Protein AF-A0A0F7JLW7-F1 (afdb_monomer)

pLDDT: mean 75.43, std 18.1, range [36.94, 95.19]

Foldseek 3Di:
DDDPDDDPDPPPPPPPPPPDPDCPPQWDKDFAPRLVPFAEDEPVPQDPPDDQRHWYDDPLLVGMTTGSVVCVVQPVVRRSVSSNVVSVVVVVVCVVVVVVVVVVVVVVVVVVCVVVVVD

Organism: NCBI:txid1309411

Secondary structure (DSSP, 8-state):
--------------------SS--PPP-EEEGGGGGGS-EEEGGG--TTS-TTSEEEPTTSTTEEEEHHHHHHH-HHHHHHHHHHHHHHHHHHHHHHHHHHHHHHHHHHHHHHHHTT--

Structure (mmCIF, N/CA/C/O backbone):
data_AF-A0A0F7JLW7-F1
#
_entry.id   AF-A0A0F7JLW7-F1
#
loop_
_atom_site.group_PDB
_atom_site.id
_atom_site.type_symbol
_atom_site.label_atom_id
_atom_site.label_alt_id
_atom_site.label_comp_id
_atom_site.label_asym_id
_atom_site.label_entity_id
_atom_site.label_seq_id
_atom_site.pdbx_PDB_ins_code
_atom_site.Cartn_x
_atom_site.Cartn_y
_atom_site.Cartn_z
_atom_site.occupancy
_atom_site.B_iso_or_equiv
_atom_site.auth_seq_id
_atom_site.auth_comp_id
_atom_site.auth_asym_id
_atom_site.auth_atom_id
_atom_site.pdbx_PDB_model_num
ATOM 1 N N . MET A 1 1 ? 47.668 -8.557 -31.019 1.00 36.94 1 MET A N 1
ATOM 2 C CA . MET A 1 1 ? 47.160 -9.375 -29.896 1.00 36.94 1 MET A CA 1
ATOM 3 C C . MET A 1 1 ? 46.228 -8.487 -29.088 1.00 36.94 1 MET A C 1
ATOM 5 O O . MET A 1 1 ? 46.704 -7.672 -28.314 1.00 36.94 1 MET A O 1
ATOM 9 N N . ILE A 1 2 ? 44.928 -8.536 -29.387 1.00 42.84 2 ILE A N 1
ATOM 10 C CA . ILE A 1 2 ? 43.898 -7.706 -28.747 1.00 42.84 2 ILE A CA 1
ATOM 11 C C . ILE A 1 2 ? 43.207 -8.609 -27.732 1.00 42.84 2 ILE A C 1
ATOM 13 O O . ILE A 1 2 ? 42.376 -9.442 -28.083 1.00 42.84 2 ILE A O 1
ATOM 17 N N . THR A 1 3 ? 43.637 -8.517 -26.481 1.00 44.34 3 THR A N 1
ATOM 18 C CA . THR A 1 3 ? 43.023 -9.217 -25.359 1.00 44.34 3 THR A CA 1
ATOM 19 C C . THR A 1 3 ? 41.723 -8.507 -24.996 1.00 44.34 3 THR A C 1
ATOM 21 O O . THR A 1 3 ? 41.716 -7.509 -24.279 1.00 44.34 3 THR A O 1
ATOM 24 N N . LEU A 1 4 ? 40.611 -9.041 -25.510 1.00 48.50 4 LEU A N 1
ATOM 25 C CA . LEU A 1 4 ? 39.287 -8.871 -24.920 1.00 48.50 4 LEU A CA 1
ATOM 26 C C . LEU A 1 4 ? 39.337 -9.403 -23.479 1.00 48.50 4 LEU A C 1
ATOM 28 O O . LEU A 1 4 ? 39.284 -10.612 -23.260 1.00 48.50 4 LEU A O 1
ATOM 32 N N . ALA A 1 5 ? 39.441 -8.513 -22.495 1.00 49.47 5 ALA A N 1
ATOM 33 C CA . ALA A 1 5 ? 39.209 -8.853 -21.097 1.00 49.47 5 ALA A CA 1
ATOM 34 C C . ALA A 1 5 ? 37.786 -8.430 -20.730 1.00 49.47 5 ALA A C 1
ATOM 36 O O . ALA A 1 5 ? 37.484 -7.258 -20.523 1.00 49.47 5 ALA A O 1
ATOM 37 N N . LEU A 1 6 ? 36.936 -9.452 -20.765 1.00 45.47 6 LEU A N 1
ATOM 38 C CA . LEU A 1 6 ? 35.573 -9.580 -20.279 1.00 45.47 6 LEU A CA 1
ATOM 39 C C . LEU A 1 6 ? 35.035 -8.403 -19.456 1.00 45.47 6 LEU A C 1
ATOM 41 O O . LEU A 1 6 ? 35.450 -8.135 -18.330 1.00 45.47 6 LEU A O 1
ATOM 45 N N . THR A 1 7 ? 33.998 -7.809 -20.036 1.00 53.88 7 THR A N 1
ATOM 46 C CA . THR A 1 7 ? 32.847 -7.175 -19.397 1.00 53.88 7 THR A CA 1
ATOM 47 C C . THR A 1 7 ? 32.625 -7.624 -17.952 1.00 53.88 7 THR A C 1
ATOM 49 O O . THR A 1 7 ? 31.974 -8.628 -17.660 1.00 53.88 7 THR A O 1
ATOM 52 N N . VAL A 1 8 ? 33.135 -6.792 -17.050 1.00 52.09 8 VAL A N 1
ATOM 53 C CA . VAL A 1 8 ? 32.524 -6.462 -15.766 1.00 52.09 8 VAL A CA 1
ATOM 54 C C . VAL A 1 8 ? 31.021 -6.333 -15.980 1.00 52.09 8 VAL A C 1
ATOM 56 O O . VAL A 1 8 ? 30.601 -5.425 -16.690 1.00 52.09 8 VAL A O 1
ATOM 59 N N . SER A 1 9 ? 30.237 -7.260 -15.428 1.00 47.38 9 SER A N 1
ATOM 60 C CA . SER A 1 9 ? 28.866 -7.073 -14.916 1.00 47.38 9 SER A CA 1
ATOM 61 C C . SER A 1 9 ? 28.188 -8.435 -14.766 1.00 47.38 9 SER A C 1
ATOM 63 O O . SER A 1 9 ? 27.218 -8.745 -15.454 1.00 47.38 9 SER A O 1
ATOM 65 N N . LEU A 1 10 ? 28.641 -9.244 -13.801 1.00 50.31 10 LEU A N 1
ATOM 66 C CA . LEU A 1 10 ? 27.681 -10.096 -13.100 1.00 50.31 10 LEU A CA 1
ATOM 67 C C . LEU A 1 10 ? 26.798 -9.153 -12.278 1.00 50.31 10 LEU A C 1
ATOM 69 O O . LEU A 1 10 ? 27.036 -8.916 -11.095 1.00 50.31 10 LEU A O 1
ATOM 73 N N . ALA A 1 11 ? 25.816 -8.552 -12.951 1.00 50.66 11 ALA A N 1
ATOM 74 C CA . ALA A 1 11 ? 24.671 -7.937 -12.316 1.00 50.66 11 ALA A CA 1
ATOM 75 C C . ALA A 1 11 ? 23.969 -9.055 -11.541 1.00 50.66 11 ALA A C 1
ATOM 77 O O . ALA A 1 11 ? 23.179 -9.826 -12.081 1.00 50.66 11 ALA A O 1
ATOM 78 N N . SER A 1 12 ? 24.359 -9.198 -10.278 1.00 41.56 12 SER A N 1
ATOM 79 C CA . SER A 1 12 ? 23.719 -10.070 -9.310 1.00 41.56 12 SER A CA 1
ATOM 80 C C . SER A 1 12 ? 22.325 -9.510 -9.048 1.00 41.56 12 SER A C 1
ATOM 82 O O . SER A 1 12 ? 22.091 -8.763 -8.102 1.00 41.56 12 SER A O 1
ATOM 84 N N . CYS A 1 13 ? 21.383 -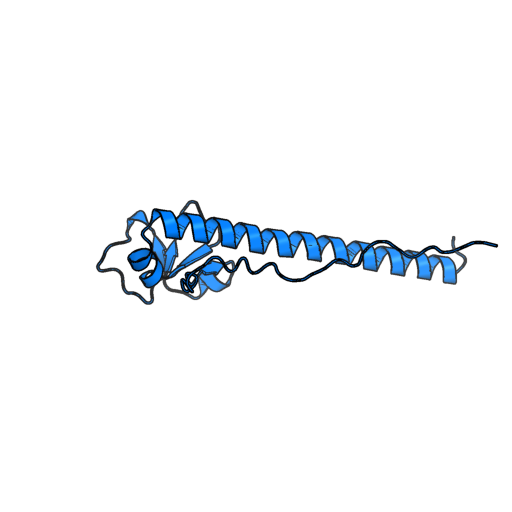9.840 -9.930 1.00 53.47 13 CYS A N 1
ATOM 85 C CA . CYS A 1 13 ? 19.955 -9.716 -9.683 1.00 53.47 13 CYS A CA 1
ATOM 86 C C . CYS A 1 13 ? 19.520 -10.829 -8.720 1.00 53.47 13 CYS A C 1
ATOM 88 O O . CYS A 1 13 ? 18.636 -11.621 -9.030 1.00 53.47 13 CYS A O 1
ATOM 90 N N . ALA A 1 14 ? 20.151 -10.912 -7.550 1.00 50.19 14 ALA A N 1
ATOM 91 C CA . ALA A 1 14 ? 19.533 -11.572 -6.418 1.00 50.19 14 ALA A CA 1
ATOM 92 C C . ALA A 1 14 ? 18.614 -10.520 -5.781 1.00 50.19 14 ALA A C 1
ATOM 94 O O . ALA A 1 14 ? 19.124 -9.506 -5.296 1.00 50.19 14 ALA A O 1
ATOM 95 N N . PRO A 1 15 ? 17.277 -10.679 -5.809 1.00 47.78 15 PRO A N 1
ATOM 96 C CA . PRO A 1 15 ? 16.415 -9.801 -5.038 1.00 47.78 15 PRO A CA 1
ATOM 97 C C . PRO A 1 15 ? 16.857 -9.930 -3.581 1.00 47.78 15 PRO A C 1
ATOM 99 O O . PRO A 1 15 ? 16.745 -11.000 -2.985 1.00 47.78 15 PRO A O 1
ATOM 102 N N . SER A 1 16 ? 17.420 -8.859 -3.022 1.00 49.81 16 SER A N 1
ATOM 103 C CA . SER A 1 16 ? 17.771 -8.790 -1.611 1.00 49.81 16 SER A CA 1
ATOM 104 C C . SER A 1 16 ? 16.473 -8.754 -0.809 1.00 49.81 16 SER A C 1
ATOM 106 O O . SER A 1 16 ? 15.943 -7.709 -0.430 1.00 49.81 16 SER A O 1
ATOM 108 N N . VAL A 1 17 ? 15.917 -9.938 -0.574 1.00 51.66 17 VAL A N 1
ATOM 109 C CA . VAL A 1 17 ? 14.944 -10.146 0.485 1.00 51.66 17 VAL A CA 1
ATOM 110 C C . VAL A 1 17 ? 15.735 -9.945 1.773 1.00 51.66 17 VAL A C 1
ATOM 112 O O . VAL A 1 17 ? 16.455 -10.831 2.219 1.00 51.66 17 VAL A O 1
ATOM 115 N N . GLN A 1 18 ? 15.691 -8.729 2.321 1.00 44.50 18 GLN A N 1
ATOM 116 C CA . GLN A 1 18 ? 16.161 -8.451 3.674 1.00 44.50 18 GLN A CA 1
ATOM 117 C C . GLN A 1 18 ? 15.282 -9.247 4.644 1.00 44.50 18 GLN A C 1
ATOM 119 O O . GLN A 1 18 ? 14.269 -8.764 5.141 1.00 44.50 18 GLN A O 1
ATOM 124 N N . THR A 1 19 ? 15.651 -10.501 4.880 1.00 46.94 19 THR A N 1
ATOM 125 C CA . THR A 1 19 ? 15.168 -11.311 5.997 1.00 46.94 19 THR A CA 1
ATOM 126 C C . THR A 1 19 ? 15.865 -10.832 7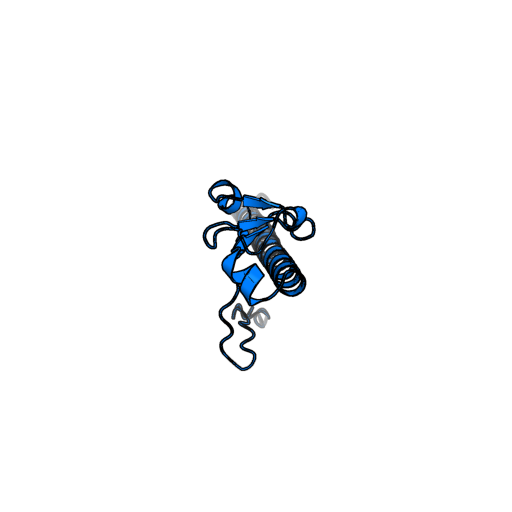.266 1.00 46.94 19 THR A C 1
ATOM 128 O O . THR A 1 19 ? 16.929 -11.325 7.634 1.00 46.94 19 THR A O 1
ATOM 131 N N . GLY A 1 20 ? 15.275 -9.820 7.907 1.00 43.66 20 GLY A N 1
ATOM 132 C CA . GLY A 1 20 ? 15.490 -9.531 9.325 1.00 43.66 20 GLY A CA 1
ATOM 133 C C . GLY A 1 20 ? 14.816 -10.591 10.214 1.00 43.66 20 GLY A C 1
ATOM 134 O O . GLY A 1 20 ? 13.966 -11.344 9.731 1.00 43.66 20 GLY A O 1
ATOM 135 N N . PRO A 1 21 ? 15.209 -10.701 11.495 1.00 51.78 21 PRO A N 1
ATOM 136 C CA . PRO A 1 21 ? 14.840 -11.825 12.345 1.00 51.78 21 PRO A CA 1
ATOM 137 C C . PRO A 1 21 ? 13.373 -11.735 12.794 1.00 51.78 21 PRO A C 1
ATOM 139 O O . PRO A 1 21 ? 12.888 -10.664 13.148 1.00 51.78 21 PRO A O 1
ATOM 142 N N . ALA A 1 22 ? 12.719 -12.901 12.820 1.00 46.00 22 ALA A N 1
ATOM 143 C CA . ALA A 1 22 ? 11.287 -13.165 12.992 1.00 46.00 22 ALA A CA 1
ATOM 144 C C . ALA A 1 22 ? 10.448 -12.888 11.733 1.00 46.00 22 ALA A C 1
ATOM 146 O O . ALA A 1 22 ? 10.361 -11.768 11.245 1.00 46.00 22 ALA A O 1
ATOM 147 N N . ALA A 1 23 ? 9.812 -13.942 11.214 1.00 52.94 23 ALA A N 1
ATOM 148 C CA . ALA A 1 23 ? 8.925 -13.927 10.056 1.00 52.94 23 ALA A CA 1
ATOM 149 C C . ALA A 1 23 ? 7.670 -13.071 10.314 1.00 52.94 23 ALA A C 1
ATOM 151 O O . ALA A 1 23 ? 6.567 -13.573 10.528 1.00 52.94 23 ALA A O 1
ATOM 152 N N . VAL A 1 24 ? 7.830 -11.751 10.315 1.00 67.88 24 VAL A N 1
ATOM 153 C CA . VAL A 1 24 ? 6.725 -10.802 10.288 1.00 67.88 24 VAL A CA 1
ATOM 154 C C . VAL A 1 24 ? 6.141 -10.876 8.884 1.00 67.88 24 VAL A C 1
ATOM 156 O O . VAL A 1 24 ? 6.769 -10.434 7.923 1.00 67.88 24 VAL A O 1
ATOM 159 N N . ARG A 1 25 ? 4.950 -11.480 8.750 1.00 81.50 25 ARG A N 1
ATOM 160 C CA . ARG A 1 25 ? 4.218 -11.516 7.473 1.00 81.50 25 ARG A CA 1
ATOM 161 C C . ARG A 1 25 ? 4.150 -10.087 6.916 1.00 81.50 25 ARG A C 1
ATOM 163 O O . ARG A 1 25 ? 3.586 -9.238 7.623 1.00 81.50 25 ARG A O 1
ATOM 170 N N . PRO A 1 26 ? 4.679 -9.822 5.707 1.00 81.44 26 PRO A N 1
ATOM 171 C CA . PRO A 1 26 ? 4.610 -8.496 5.116 1.00 81.44 26 PRO A CA 1
ATOM 172 C C . PRO A 1 26 ? 3.141 -8.078 4.959 1.00 81.44 26 PRO A C 1
ATOM 174 O O . PRO A 1 26 ? 2.284 -8.944 4.749 1.00 81.44 26 PRO A O 1
ATOM 177 N N . PRO A 1 27 ? 2.827 -6.785 5.118 1.00 87.62 27 PRO A N 1
ATOM 178 C CA . PRO A 1 27 ? 1.476 -6.293 4.881 1.00 87.62 27 PRO A CA 1
ATOM 179 C C . PRO A 1 27 ? 1.062 -6.519 3.421 1.00 87.62 27 PRO A C 1
ATOM 181 O O . PRO A 1 27 ? 1.895 -6.424 2.516 1.00 87.62 27 PRO A O 1
ATOM 184 N N . ASP A 1 28 ? -0.219 -6.806 3.190 1.00 91.19 28 ASP A N 1
ATOM 185 C CA . ASP A 1 28 ? -0.792 -6.869 1.845 1.00 91.19 28 ASP A CA 1
ATOM 186 C C . ASP A 1 28 ? -0.994 -5.441 1.324 1.00 91.19 28 ASP A C 1
ATOM 188 O O . ASP A 1 28 ? -1.795 -4.664 1.854 1.00 91.19 28 ASP A O 1
ATOM 192 N N . ILE A 1 29 ? -0.210 -5.092 0.304 1.00 91.62 29 ILE A N 1
ATOM 193 C CA . ILE A 1 29 ? -0.199 -3.777 -0.327 1.00 91.62 29 ILE A CA 1
ATOM 194 C C . ILE A 1 29 ? -0.550 -3.960 -1.802 1.00 91.62 29 ILE A C 1
ATOM 196 O O . ILE A 1 29 ? 0.136 -4.667 -2.544 1.00 91.62 29 ILE A O 1
ATOM 200 N N . ARG A 1 30 ? -1.603 -3.275 -2.246 1.00 92.12 30 ARG A N 1
ATOM 201 C CA . ARG A 1 30 ? -2.044 -3.247 -3.646 1.00 92.12 30 ARG A CA 1
ATOM 202 C C . ARG A 1 30 ? -1.588 -1.941 -4.275 1.00 92.12 30 ARG A C 1
ATOM 204 O O . ARG A 1 30 ? -1.883 -0.869 -3.753 1.00 92.12 30 ARG A O 1
ATOM 211 N N . LEU A 1 31 ? -0.889 -2.034 -5.401 1.00 90.56 31 LEU A N 1
ATOM 212 C CA . LEU A 1 31 ? -0.304 -0.890 -6.101 1.00 90.56 31 LEU A CA 1
ATOM 213 C C . LEU A 1 31 ? -0.892 -0.747 -7.509 1.00 90.56 31 LEU A C 1
ATOM 215 O O . LEU A 1 31 ? -1.299 -1.733 -8.130 1.00 90.56 31 LEU A O 1
ATOM 219 N N . GLY A 1 32 ? -0.917 0.480 -8.030 1.00 87.50 32 GLY A N 1
ATOM 220 C CA . GLY A 1 32 ? -1.332 0.742 -9.410 1.00 87.50 32 GLY A CA 1
ATOM 221 C C . GLY A 1 32 ? -2.761 0.293 -9.704 1.00 87.50 32 GLY A C 1
ATOM 222 O O . GLY A 1 32 ? -3.648 0.430 -8.870 1.00 87.50 32 GLY A O 1
ATOM 223 N N . ALA A 1 33 ? -2.997 -0.274 -10.889 1.00 86.38 33 ALA A N 1
ATOM 224 C CA . ALA A 1 33 ? -4.336 -0.676 -11.330 1.00 86.38 33 ALA A CA 1
ATOM 225 C C . ALA A 1 33 ? -5.029 -1.669 -10.379 1.00 86.38 33 ALA A C 1
ATOM 227 O O . ALA A 1 33 ? -6.254 -1.655 -10.286 1.00 86.38 33 ALA A O 1
ATOM 228 N N . ALA A 1 34 ? -4.274 -2.474 -9.620 1.00 85.00 34 ALA A N 1
ATOM 229 C CA . ALA A 1 34 ? -4.839 -3.409 -8.646 1.00 85.00 34 ALA A CA 1
ATOM 230 C C . ALA A 1 34 ? -5.667 -2.704 -7.557 1.00 85.00 34 ALA A C 1
ATOM 232 O O . ALA A 1 34 ? -6.602 -3.298 -7.024 1.00 85.00 34 ALA A O 1
ATOM 233 N N . MET A 1 35 ? -5.377 -1.430 -7.263 1.00 86.69 35 MET A N 1
ATOM 234 C CA . MET A 1 35 ? -6.160 -0.644 -6.307 1.00 86.69 35 MET A CA 1
ATOM 235 C C . MET A 1 35 ? -7.584 -0.357 -6.805 1.00 86.69 35 MET A C 1
ATOM 237 O O . MET A 1 35 ? -8.465 -0.089 -5.998 1.00 86.69 35 MET A O 1
ATOM 241 N N . LEU A 1 36 ? -7.829 -0.383 -8.121 1.00 86.00 36 LEU A N 1
ATOM 242 C CA . LEU A 1 36 ? -9.139 -0.063 -8.700 1.00 86.00 36 LEU A CA 1
ATOM 243 C C . LEU A 1 36 ? -10.182 -1.155 -8.446 1.00 86.00 36 LEU A C 1
ATOM 245 O O . LEU A 1 36 ? -11.373 -0.863 -8.470 1.00 86.00 36 LEU A O 1
ATOM 249 N N . PHE A 1 37 ? -9.729 -2.377 -8.173 1.00 88.62 37 PHE A N 1
ATOM 250 C CA . PHE A 1 37 ? -10.570 -3.567 -8.048 1.00 88.62 37 PHE A CA 1
ATOM 251 C C . PHE A 1 37 ? -10.848 -3.974 -6.599 1.00 88.62 37 PHE A C 1
ATOM 253 O O . PHE A 1 37 ? -11.426 -5.030 -6.365 1.00 88.62 37 PHE A O 1
ATOM 260 N N . VAL A 1 38 ? -10.428 -3.162 -5.626 1.00 90.31 38 VAL A N 1
ATOM 261 C CA . VAL A 1 38 ? -10.638 -3.437 -4.202 1.00 90.31 38 VAL A CA 1
ATOM 262 C C . VAL A 1 38 ? -11.489 -2.344 -3.550 1.00 90.31 38 VAL A C 1
ATOM 264 O O . VAL A 1 38 ? -11.386 -1.174 -3.945 1.00 90.31 38 VAL A O 1
ATOM 267 N N . PRO A 1 39 ? -12.335 -2.692 -2.562 1.00 92.06 39 PRO A N 1
ATOM 268 C CA . PRO A 1 39 ? -13.035 -1.708 -1.749 1.00 92.06 39 PRO A CA 1
ATOM 269 C C . PRO A 1 39 ? -12.026 -0.923 -0.908 1.00 92.06 39 PRO A C 1
ATOM 271 O O . PRO A 1 39 ? -11.076 -1.485 -0.357 1.00 92.06 39 PRO A O 1
ATOM 274 N N . ARG A 1 40 ? -12.209 0.399 -0.849 1.00 91.56 40 ARG A N 1
ATOM 275 C CA . ARG A 1 40 ? -11.229 1.326 -0.284 1.00 91.56 40 ARG A CA 1
ATOM 276 C C . ARG A 1 40 ? -11.866 2.309 0.684 1.00 91.56 40 ARG A C 1
ATOM 278 O O . ARG A 1 40 ? -12.915 2.869 0.381 1.00 91.56 40 ARG A O 1
ATOM 285 N N . VAL A 1 41 ? -11.170 2.587 1.778 1.00 93.31 41 VAL A N 1
ATOM 286 C CA . VAL A 1 41 ? -11.519 3.625 2.752 1.00 93.31 41 VAL A CA 1
ATOM 287 C C . VAL A 1 41 ? -10.349 4.591 2.917 1.00 93.31 41 VAL A C 1
ATOM 289 O O . VAL A 1 41 ? -9.186 4.203 2.817 1.00 93.31 41 VAL A O 1
ATOM 292 N N . ASN A 1 42 ? -10.628 5.875 3.134 1.00 93.12 42 ASN A N 1
ATOM 293 C CA . ASN A 1 42 ? -9.576 6.837 3.456 1.00 93.12 42 ASN A CA 1
ATOM 294 C C . ASN A 1 42 ? -9.075 6.593 4.888 1.00 93.12 42 ASN A C 1
ATOM 296 O O . ASN A 1 42 ? -9.889 6.336 5.771 1.00 93.12 42 ASN A O 1
ATOM 300 N N . VAL A 1 43 ? -7.773 6.736 5.148 1.00 92.62 43 VAL A N 1
ATOM 301 C CA . VAL A 1 43 ? -7.218 6.632 6.509 1.00 92.62 43 VAL A CA 1
ATOM 302 C C . VAL A 1 43 ? -7.916 7.553 7.524 1.00 92.62 43 VAL A C 1
ATOM 304 O O . VAL A 1 43 ? -8.060 7.178 8.679 1.00 92.62 43 VAL A O 1
ATOM 307 N N . ALA A 1 44 ? -8.440 8.711 7.105 1.00 91.81 44 ALA A N 1
ATOM 308 C CA . ALA A 1 44 ? -9.211 9.609 7.973 1.00 9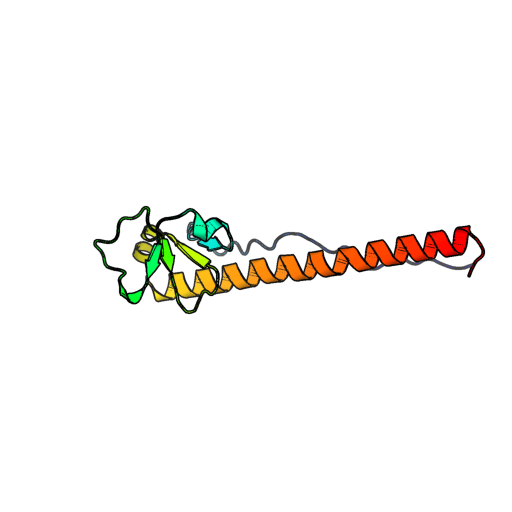1.81 44 ALA A CA 1
ATOM 309 C C . ALA A 1 44 ? -10.576 9.038 8.411 1.00 91.81 44 ALA A C 1
ATOM 311 O O . ALA A 1 44 ? -11.150 9.492 9.395 1.00 91.81 44 ALA A O 1
ATOM 312 N N . GLN A 1 45 ? -11.107 8.063 7.670 1.00 92.06 45 GLN A N 1
ATOM 313 C CA . GLN A 1 45 ? -12.356 7.349 7.963 1.00 92.06 45 GLN A CA 1
ATOM 314 C C . GLN A 1 45 ? -12.096 5.940 8.515 1.00 92.06 45 GLN A C 1
ATOM 316 O O . GLN A 1 45 ? -13.037 5.202 8.803 1.00 92.06 45 GLN A O 1
ATOM 321 N N . PHE A 1 46 ? -10.826 5.551 8.644 1.00 92.62 46 PHE A N 1
ATOM 322 C CA . PHE A 1 46 ? -10.445 4.253 9.165 1.00 92.62 46 PHE A CA 1
ATOM 323 C C . PHE A 1 46 ? -10.722 4.192 10.668 1.00 92.62 46 PHE A C 1
ATOM 325 O O . PHE A 1 46 ? -10.248 5.014 11.450 1.00 92.62 46 PHE A O 1
ATOM 332 N N . THR A 1 47 ? -11.494 3.189 11.064 1.00 92.00 47 THR A N 1
ATOM 333 C CA . THR A 1 47 ? -11.850 2.905 12.459 1.00 92.00 47 THR A CA 1
ATOM 334 C C . THR A 1 47 ? -11.693 1.416 12.762 1.00 92.00 47 THR A C 1
ATOM 336 O O . THR A 1 47 ? -11.580 0.600 11.846 1.00 92.00 47 THR A O 1
ATOM 339 N N . GLU A 1 48 ? -11.762 1.030 14.037 1.00 89.56 48 GLU A N 1
ATOM 340 C CA . GLU A 1 48 ? -11.781 -0.387 14.445 1.00 89.56 48 GLU A CA 1
ATOM 341 C C . GLU A 1 48 ? -12.935 -1.182 13.809 1.00 89.56 48 GLU A C 1
ATOM 343 O O . GLU A 1 48 ? -12.795 -2.370 13.520 1.00 89.5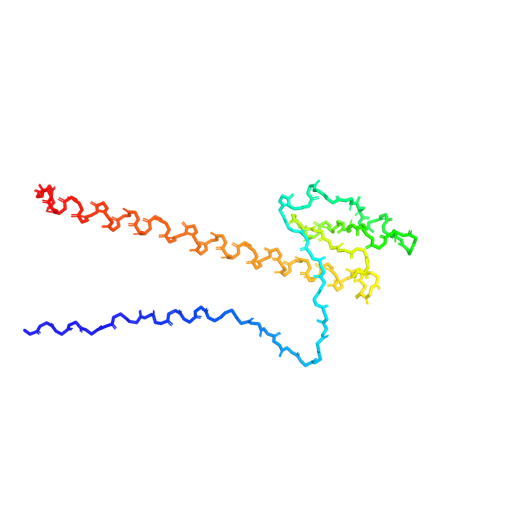6 48 GLU A O 1
ATOM 348 N N . ALA A 1 49 ? -14.053 -0.513 13.505 1.00 91.62 49 ALA A N 1
ATOM 349 C CA . ALA A 1 49 ? -15.210 -1.110 12.840 1.00 91.62 49 ALA A CA 1
ATOM 350 C C . ALA A 1 49 ? -15.009 -1.341 11.330 1.00 91.62 49 ALA A C 1
ATOM 352 O O . ALA A 1 49 ? -15.869 -1.941 10.686 1.00 91.62 49 ALA A O 1
ATOM 353 N N . THR A 1 50 ? -13.899 -0.870 10.751 1.00 92.81 50 THR A N 1
ATOM 354 C CA . THR A 1 50 ? -13.594 -1.095 9.331 1.00 92.81 50 THR A CA 1
ATOM 355 C C . THR A 1 50 ? -13.455 -2.596 9.075 1.00 92.81 50 THR A C 1
ATOM 357 O O . THR A 1 50 ? -12.674 -3.242 9.775 1.00 92.81 50 THR A O 1
ATOM 360 N N . PRO A 1 51 ? -14.156 -3.168 8.088 1.00 93.12 51 PRO A N 1
ATOM 361 C CA . PRO A 1 51 ? -14.009 -4.574 7.732 1.00 93.12 51 PRO A CA 1
ATOM 362 C C . PRO A 1 51 ? -12.580 -4.922 7.291 1.00 93.12 51 PRO A C 1
ATOM 364 O O . PRO A 1 51 ? -11.903 -4.124 6.642 1.00 93.12 51 PRO A O 1
ATOM 367 N N . ASP A 1 52 ? -12.120 -6.122 7.640 1.00 91.81 52 ASP A N 1
ATOM 368 C CA . ASP A 1 52 ? -10.742 -6.572 7.397 1.00 91.81 52 ASP A CA 1
ATOM 369 C C . ASP A 1 52 ? -10.430 -6.837 5.912 1.00 91.81 52 ASP A C 1
ATOM 371 O O . ASP A 1 52 ? -9.260 -6.846 5.523 1.00 91.81 52 ASP A O 1
ATOM 375 N N . ASP A 1 53 ? -11.462 -7.021 5.084 1.00 91.44 53 ASP A N 1
ATOM 376 C CA . ASP A 1 53 ? -11.394 -7.207 3.629 1.00 91.44 53 ASP A CA 1
ATOM 377 C C . ASP A 1 53 ? -11.261 -5.888 2.847 1.00 91.44 53 ASP A C 1
ATOM 379 O O . ASP A 1 53 ? -11.016 -5.898 1.637 1.00 91.44 53 ASP A O 1
ATOM 383 N N . GLN A 1 54 ? -11.399 -4.744 3.523 1.00 93.94 54 GLN A N 1
ATOM 384 C CA . GLN A 1 54 ? -11.184 -3.438 2.911 1.00 93.94 54 GLN A CA 1
ATOM 385 C C . GLN A 1 54 ? -9.709 -3.058 2.857 1.00 93.94 54 GLN A C 1
ATOM 387 O O . GLN A 1 54 ? -8.871 -3.557 3.605 1.00 93.94 54 GLN A O 1
ATOM 392 N N . PHE A 1 55 ? -9.397 -2.105 1.983 1.00 95.19 55 PHE A N 1
ATOM 393 C CA . PHE A 1 55 ? -8.074 -1.510 1.885 1.00 95.19 55 PHE A CA 1
ATOM 394 C C . PHE A 1 55 ? -8.105 -0.038 2.298 1.00 95.19 55 PHE A C 1
ATOM 396 O O . PHE A 1 55 ? -9.012 0.715 1.953 1.00 95.19 55 PHE A O 1
ATOM 403 N N . VAL A 1 56 ? -7.085 0.397 3.023 1.00 94.56 56 VAL A N 1
ATOM 404 C CA . VAL A 1 56 ? -6.928 1.763 3.509 1.00 94.56 56 VAL A CA 1
ATOM 405 C C . VAL A 1 56 ? -6.033 2.544 2.554 1.00 94.56 56 VAL A C 1
ATOM 407 O O . VAL A 1 56 ? -4.930 2.113 2.205 1.00 94.56 56 VAL A O 1
ATOM 410 N N . ILE A 1 57 ? -6.516 3.711 2.137 1.00 93.81 57 ILE A N 1
ATOM 411 C CA . ILE A 1 57 ? -5.774 4.682 1.337 1.00 93.81 57 ILE A CA 1
ATOM 412 C C . ILE A 1 57 ? -5.018 5.614 2.280 1.00 93.81 57 ILE A C 1
ATOM 414 O O . ILE A 1 57 ? -5.627 6.312 3.094 1.00 93.81 57 ILE A O 1
ATOM 418 N N . PHE A 1 58 ? -3.703 5.686 2.091 1.00 93.19 58 PHE A N 1
ATOM 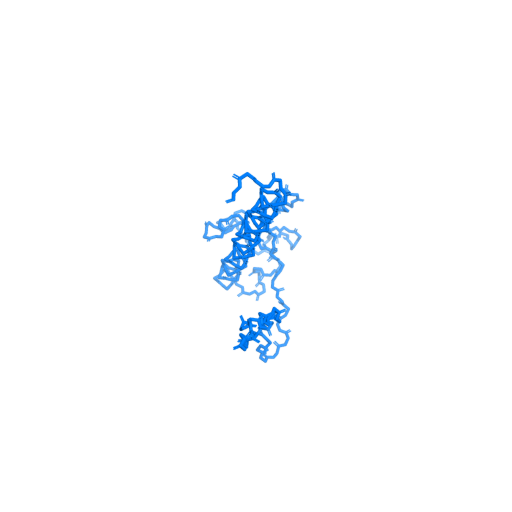419 C CA . PHE A 1 58 ? -2.839 6.648 2.765 1.00 93.19 58 PHE A CA 1
ATOM 420 C C . PHE A 1 58 ? -2.480 7.788 1.800 1.00 93.19 58 PHE A C 1
ATOM 422 O O . PHE A 1 58 ? -2.014 7.506 0.695 1.00 93.19 58 PHE A O 1
ATOM 429 N N . PRO A 1 59 ? -2.634 9.069 2.188 1.00 87.94 59 PRO A N 1
ATOM 430 C CA . PRO A 1 59 ? -2.308 10.209 1.319 1.00 87.94 59 PRO A CA 1
ATOM 431 C C . PRO A 1 59 ? -0.824 10.239 0.922 1.00 87.94 59 PRO A C 1
ATOM 433 O O . PRO A 1 59 ? -0.468 10.635 -0.189 1.00 87.94 59 PRO A O 1
ATOM 436 N N . ASP A 1 60 ? 0.026 9.740 1.815 1.00 86.50 60 ASP A N 1
ATOM 437 C CA . ASP A 1 60 ? 1.471 9.638 1.641 1.00 86.50 60 A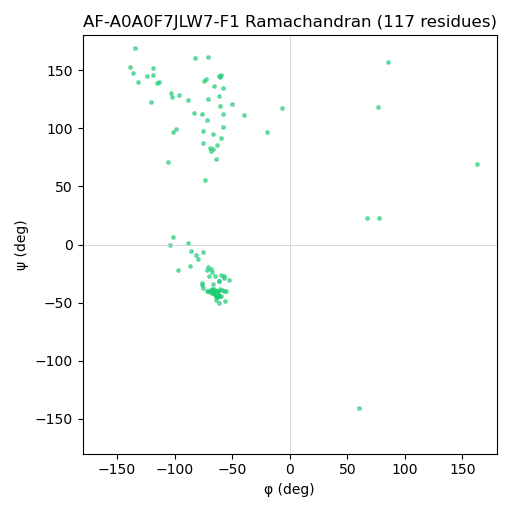SP A CA 1
ATOM 438 C C . ASP A 1 60 ? 1.913 8.447 0.783 1.00 86.50 60 ASP A C 1
ATOM 440 O O . ASP A 1 60 ? 3.071 8.376 0.367 1.00 86.50 60 ASP A O 1
ATOM 444 N N . CYS A 1 61 ? 1.005 7.510 0.505 1.00 89.06 61 CYS A N 1
ATOM 445 C CA . CYS A 1 61 ? 1.245 6.365 -0.361 1.00 89.06 61 CYS A CA 1
ATOM 446 C C . CYS A 1 61 ? 0.526 6.579 -1.693 1.00 89.06 61 CYS A C 1
ATOM 448 O O . CYS A 1 61 ? -0.495 5.960 -2.002 1.00 89.06 61 CYS A O 1
ATOM 450 N N . ARG A 1 62 ? 1.048 7.511 -2.498 1.00 80.19 62 ARG A N 1
ATOM 451 C CA . ARG A 1 62 ? 0.478 7.792 -3.819 1.00 80.19 62 ARG A CA 1
ATOM 452 C C . ARG A 1 62 ? 0.552 6.525 -4.669 1.00 80.19 62 ARG A C 1
ATOM 454 O O . ARG A 1 62 ? 1.644 6.043 -4.951 1.00 80.19 62 ARG A O 1
ATOM 461 N N . ASN A 1 63 ? -0.614 6.039 -5.100 1.00 86.38 63 ASN A N 1
ATOM 462 C CA . ASN A 1 63 ? -0.792 4.836 -5.922 1.00 86.38 63 ASN A CA 1
ATOM 463 C C . ASN A 1 63 ? -0.670 3.490 -5.180 1.00 86.38 63 ASN A C 1
ATOM 465 O O . ASN A 1 63 ? -0.396 2.468 -5.814 1.00 86.38 63 ASN A O 1
ATOM 469 N N . GLY A 1 64 ? -0.885 3.484 -3.862 1.00 90.75 64 GLY A N 1
ATOM 470 C CA . GLY A 1 64 ? -0.941 2.262 -3.069 1.00 90.75 64 GLY A CA 1
ATOM 471 C C . GLY A 1 64 ? -2.041 2.262 -2.017 1.00 90.75 64 GLY A C 1
ATOM 472 O O . GLY A 1 64 ? -2.457 3.313 -1.529 1.00 90.75 64 GLY A O 1
ATOM 473 N N . VAL A 1 65 ? -2.518 1.067 -1.678 1.00 93.19 65 VAL A N 1
ATOM 474 C CA . VAL A 1 65 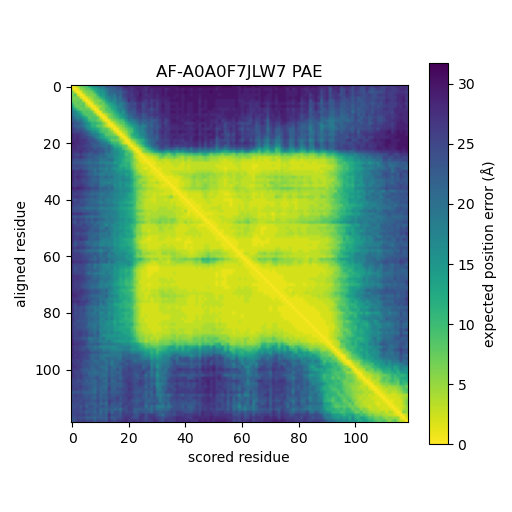? -3.471 0.834 -0.587 1.00 93.19 65 VAL A CA 1
ATOM 475 C C . VAL A 1 65 ? -3.043 -0.380 0.232 1.00 93.19 65 VAL A C 1
ATOM 477 O O . VAL A 1 65 ? -2.465 -1.319 -0.317 1.00 93.19 65 VAL A O 1
ATOM 480 N N . VAL A 1 66 ? -3.318 -0.367 1.535 1.00 93.81 66 VAL A N 1
ATOM 481 C CA . VAL A 1 66 ? -2.903 -1.424 2.479 1.00 93.81 66 VAL A CA 1
ATOM 482 C C . VAL A 1 66 ? -4.132 -2.121 3.040 1.00 93.81 66 VAL A C 1
ATOM 484 O O . VAL A 1 66 ? -5.101 -1.442 3.362 1.00 93.81 66 VAL A O 1
ATOM 487 N N . ALA A 1 67 ? -4.120 -3.444 3.186 1.00 94.62 67 ALA A N 1
ATOM 488 C CA . ALA A 1 67 ? -5.249 -4.161 3.780 1.00 94.62 67 ALA A CA 1
ATOM 489 C C . ALA A 1 67 ? -5.563 -3.655 5.201 1.00 94.62 67 ALA A C 1
ATOM 491 O O . ALA A 1 67 ? -4.662 -3.493 6.028 1.00 94.62 67 ALA A O 1
ATOM 492 N N . ALA A 1 68 ? -6.843 -3.440 5.504 1.00 93.81 68 ALA A N 1
ATOM 493 C CA . ALA A 1 68 ? -7.315 -2.930 6.790 1.00 93.81 68 ALA A CA 1
ATOM 494 C C . ALA A 1 68 ? -6.864 -3.820 7.956 1.00 93.81 68 ALA A C 1
ATOM 496 O O . ALA A 1 68 ? -6.391 -3.300 8.966 1.00 93.81 68 ALA A O 1
ATOM 497 N N . ALA A 1 69 ? -6.897 -5.145 7.780 1.00 92.88 69 ALA A N 1
ATOM 498 C CA . ALA A 1 69 ? -6.374 -6.104 8.756 1.00 92.88 69 ALA A CA 1
ATOM 499 C C . ALA A 1 69 ? -4.900 -5.841 9.121 1.00 92.88 69 ALA A C 1
ATOM 501 O O . ALA A 1 69 ? -4.501 -5.934 10.284 1.00 92.88 69 ALA A O 1
ATOM 502 N N . ASP A 1 70 ? -4.076 -5.478 8.135 1.00 92.38 70 ASP A N 1
ATOM 503 C CA . ASP A 1 70 ? -2.664 -5.174 8.357 1.00 92.38 70 ASP A CA 1
ATOM 504 C C . ASP A 1 70 ? -2.462 -3.799 8.995 1.00 92.38 70 ASP A C 1
ATOM 506 O O . ASP A 1 70 ? -1.559 -3.648 9.817 1.00 92.38 70 ASP A O 1
ATOM 510 N N . VAL A 1 71 ? -3.322 -2.824 8.687 1.00 92.75 71 VAL A N 1
ATOM 511 C CA . VAL A 1 71 ? -3.315 -1.515 9.358 1.00 92.75 71 VAL A CA 1
ATOM 512 C C . VAL A 1 71 ? -3.672 -1.658 10.837 1.00 92.75 71 VAL A C 1
ATOM 514 O O . VAL A 1 71 ? -2.983 -1.074 11.671 1.00 92.75 71 VAL A O 1
ATOM 517 N N . LYS A 1 72 ? -4.670 -2.481 11.188 1.00 92.81 72 LYS A N 1
ATOM 518 C CA . LYS A 1 72 ? -5.001 -2.784 12.595 1.00 92.81 72 LYS A CA 1
ATOM 519 C C . LYS A 1 72 ? -3.846 -3.487 13.309 1.00 92.81 72 LYS A C 1
ATOM 521 O O . LYS A 1 72 ? -3.482 -3.124 14.422 1.00 92.81 72 LYS A O 1
ATOM 526 N N . ARG A 1 73 ? -3.224 -4.469 12.647 1.00 91.75 73 ARG A N 1
ATOM 527 C CA . ARG A 1 73 ? -2.121 -5.265 13.209 1.00 91.75 73 ARG A CA 1
ATOM 528 C C . ARG A 1 73 ? -0.840 -4.457 13.434 1.00 91.75 73 ARG A C 1
ATOM 530 O O . ARG A 1 73 ? -0.142 -4.679 14.420 1.00 91.75 73 ARG A O 1
ATOM 537 N N . LEU A 1 74 ? -0.481 -3.589 12.491 1.00 90.50 74 LEU A N 1
ATOM 538 C CA . LEU A 1 74 ? 0.797 -2.865 12.494 1.00 90.50 74 LEU A CA 1
ATOM 539 C C . LEU A 1 74 ? 0.680 -1.450 13.072 1.00 90.50 74 LEU A C 1
ATOM 541 O O . LEU A 1 74 ? 1.690 -0.888 13.502 1.00 90.50 74 LEU A O 1
ATOM 545 N N . GLY A 1 75 ? -0.525 -0.886 13.075 1.00 91.38 75 GLY A N 1
ATOM 546 C CA . GLY A 1 75 ? -0.777 0.526 13.316 1.00 91.38 75 GLY A CA 1
ATOM 547 C C . GLY A 1 75 ? -0.639 1.371 12.045 1.00 91.38 75 GLY A C 1
ATOM 548 O O . GLY A 1 75 ? 0.067 1.018 11.095 1.00 91.38 75 GLY A O 1
ATOM 549 N N . VAL A 1 76 ? -1.302 2.529 12.061 1.00 91.31 76 VAL A N 1
ATOM 550 C CA . VAL A 1 76 ? -1.408 3.471 10.932 1.00 91.31 76 VAL A CA 1
ATOM 551 C C . VAL A 1 76 ? -0.030 3.918 10.423 1.00 91.31 76 VAL A C 1
ATOM 553 O O . VAL A 1 76 ? 0.249 3.803 9.233 1.00 91.31 76 VAL A O 1
ATOM 556 N N . GLU A 1 77 ? 0.866 4.342 11.317 1.00 91.25 77 GLU A N 1
ATOM 557 C CA . GLU A 1 77 ? 2.203 4.854 10.964 1.00 91.25 77 GLU A CA 1
ATOM 558 C C . GLU A 1 77 ? 3.100 3.804 10.285 1.00 91.25 77 GLU A C 1
ATOM 560 O O . GLU A 1 77 ? 3.739 4.057 9.255 1.00 91.25 77 GLU A O 1
ATOM 565 N N . ARG A 1 78 ? 3.136 2.582 10.835 1.00 90.19 78 ARG A N 1
ATOM 566 C CA . ARG A 1 78 ? 3.944 1.492 10.264 1.00 90.19 78 ARG A CA 1
ATOM 567 C C . ARG A 1 78 ? 3.384 1.027 8.925 1.00 90.19 78 ARG A C 1
ATOM 569 O O . ARG A 1 78 ? 4.160 0.771 8.007 1.00 90.19 78 ARG A O 1
ATOM 576 N N . ALA A 1 79 ? 2.059 0.954 8.794 1.00 91.12 79 ALA A N 1
ATOM 577 C CA . ALA A 1 79 ? 1.414 0.621 7.529 1.00 91.12 79 ALA A CA 1
ATOM 578 C C . ALA A 1 79 ? 1.686 1.684 6.449 1.00 91.12 79 ALA A C 1
ATOM 580 O O . ALA A 1 79 ? 2.000 1.330 5.311 1.00 91.12 79 ALA A O 1
ATOM 581 N N . ALA A 1 80 ? 1.650 2.971 6.809 1.00 91.50 80 ALA A N 1
ATOM 582 C CA . ALA A 1 80 ? 1.969 4.067 5.896 1.00 91.50 80 ALA A CA 1
ATOM 583 C C . ALA A 1 80 ? 3.418 3.985 5.387 1.00 91.50 80 ALA A C 1
ATOM 585 O O . ALA A 1 80 ? 3.668 4.116 4.185 1.00 91.50 80 ALA A O 1
ATOM 586 N N . THR A 1 81 ? 4.365 3.704 6.288 1.00 91.50 81 THR A N 1
ATOM 587 C CA . THR A 1 81 ? 5.787 3.560 5.944 1.00 91.50 81 THR A CA 1
ATOM 588 C C . THR A 1 81 ? 6.009 2.362 5.020 1.00 91.50 81 THR A C 1
ATOM 590 O O . THR A 1 81 ? 6.616 2.509 3.959 1.00 91.50 81 THR A 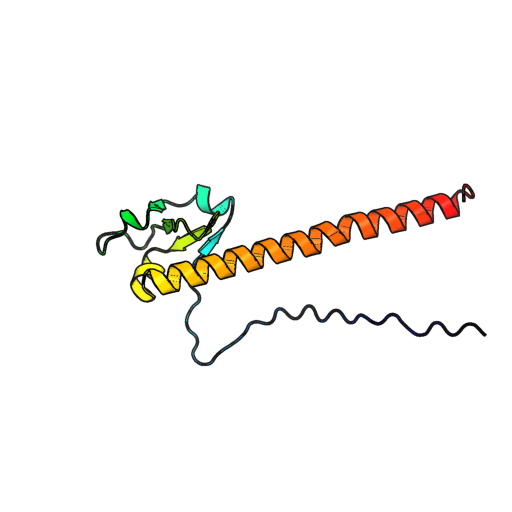O 1
ATOM 593 N N . ALA A 1 82 ? 5.430 1.203 5.352 1.00 90.31 82 ALA A N 1
ATOM 594 C CA . ALA A 1 82 ? 5.515 0.006 4.515 1.00 90.31 82 ALA A CA 1
ATOM 595 C C . ALA A 1 82 ? 4.934 0.238 3.107 1.00 90.31 82 ALA A C 1
ATOM 597 O O . ALA A 1 82 ? 5.513 -0.198 2.111 1.00 90.31 82 ALA A O 1
ATOM 598 N N . CYS A 1 83 ? 3.824 0.975 3.008 1.00 91.69 83 CYS A N 1
ATOM 599 C CA . CYS A 1 83 ? 3.224 1.339 1.727 1.00 91.69 83 CYS A CA 1
ATOM 600 C C . CYS A 1 83 ? 4.159 2.223 0.884 1.00 91.69 83 CYS A C 1
ATOM 602 O O . CYS A 1 83 ? 4.367 1.956 -0.302 1.00 91.69 83 CYS A O 1
ATOM 604 N N . ARG A 1 84 ? 4.785 3.238 1.495 1.00 90.62 84 ARG A N 1
ATOM 605 C CA . ARG A 1 84 ? 5.729 4.139 0.811 1.00 90.62 84 ARG A CA 1
ATOM 606 C C . ARG A 1 84 ? 6.955 3.391 0.281 1.00 90.62 84 ARG A C 1
ATOM 608 O O . ARG A 1 84 ? 7.378 3.613 -0.858 1.00 90.62 84 ARG A O 1
ATOM 615 N N . GLU A 1 85 ? 7.505 2.480 1.077 1.00 88.62 85 GLU A N 1
ATOM 616 C CA . GLU A 1 85 ? 8.623 1.632 0.655 1.00 88.62 85 GLU A CA 1
ATOM 617 C C . GLU A 1 85 ? 8.236 0.721 -0.516 1.00 88.62 85 GLU A C 1
ATOM 619 O O . GLU A 1 85 ? 9.004 0.588 -1.472 1.00 88.62 85 GLU A O 1
ATOM 624 N N . ALA A 1 86 ? 7.033 0.142 -0.489 1.00 87.56 86 ALA A N 1
ATOM 625 C CA . ALA A 1 86 ? 6.535 -0.701 -1.572 1.00 87.56 86 ALA A CA 1
ATOM 626 C C . ALA A 1 86 ? 6.367 0.080 -2.889 1.00 87.56 86 ALA A C 1
ATOM 628 O O . ALA A 1 86 ? 6.827 -0.383 -3.934 1.00 87.56 86 ALA A O 1
ATOM 629 N N . VAL A 1 87 ? 5.795 1.291 -2.844 1.00 87.00 87 VAL A N 1
ATOM 630 C CA . VAL A 1 87 ? 5.681 2.173 -4.025 1.00 87.00 87 VAL A CA 1
ATOM 631 C C . VAL A 1 87 ? 7.059 2.503 -4.602 1.00 87.00 87 VAL A C 1
ATOM 633 O O . VAL A 1 87 ? 7.255 2.435 -5.816 1.00 87.00 87 VAL A O 1
ATOM 636 N N . THR A 1 88 ? 8.027 2.822 -3.741 1.00 84.81 88 THR A N 1
ATOM 637 C CA . THR A 1 88 ? 9.395 3.164 -4.164 1.00 84.81 88 THR A CA 1
ATOM 638 C C . THR A 1 88 ? 10.069 1.980 -4.865 1.00 84.81 88 THR A C 1
ATOM 640 O O . THR A 1 88 ? 10.689 2.148 -5.917 1.00 84.81 88 THR A O 1
ATOM 643 N N . ARG A 1 89 ? 9.884 0.760 -4.338 1.00 81.31 89 ARG A N 1
ATOM 644 C CA . ARG A 1 89 ? 10.401 -0.471 -4.958 1.00 81.31 89 ARG A CA 1
ATOM 645 C C . ARG A 1 89 ? 9.781 -0.744 -6.327 1.00 81.31 89 ARG A C 1
ATOM 647 O O . ARG A 1 89 ? 10.504 -1.136 -7.242 1.00 81.31 89 ARG A O 1
ATOM 654 N N . GLU A 1 90 ? 8.474 -0.539 -6.487 1.00 77.94 90 GLU A N 1
ATOM 655 C CA . GLU A 1 90 ? 7.820 -0.714 -7.790 1.00 77.94 90 GLU A CA 1
ATOM 656 C C . GLU A 1 90 ? 8.304 0.316 -8.819 1.00 77.94 90 GLU A C 1
ATOM 658 O O . GLU A 1 90 ? 8.614 -0.058 -9.948 1.00 77.94 90 GLU A O 1
ATOM 663 N N . GLN A 1 91 ? 8.471 1.589 -8.441 1.00 73.06 91 GLN A N 1
ATOM 664 C CA . GLN A 1 91 ? 9.020 2.597 -9.359 1.00 73.06 91 GLN A CA 1
ATOM 665 C C . GLN A 1 91 ? 10.437 2.251 -9.832 1.00 73.06 91 GLN A C 1
ATOM 667 O O . GLN A 1 91 ? 10.766 2.433 -11.007 1.00 73.06 91 GLN A O 1
ATOM 672 N N . GLN A 1 92 ? 11.266 1.704 -8.946 1.00 68.19 92 GLN A N 1
ATOM 673 C CA . GLN A 1 92 ? 12.639 1.338 -9.280 1.00 68.19 92 GLN A CA 1
ATOM 674 C C . GLN A 1 92 ? 12.713 0.184 -10.298 1.00 68.19 92 GLN A C 1
ATOM 676 O O . GLN A 1 92 ? 13.578 0.198 -11.180 1.00 68.19 92 GLN A O 1
ATOM 681 N N . LYS A 1 93 ? 11.774 -0.774 -10.261 1.00 63.59 93 LYS A N 1
ATOM 682 C CA . LYS A 1 93 ? 11.668 -1.818 -11.300 1.00 63.59 93 LYS A CA 1
ATOM 683 C C . LYS A 1 93 ? 11.380 -1.209 -12.673 1.00 63.59 93 LYS A C 1
ATOM 685 O O . LYS A 1 93 ? 12.037 -1.569 -13.651 1.00 63.59 93 LYS A O 1
ATOM 690 N N . THR A 1 94 ? 10.454 -0.256 -12.743 1.00 56.44 94 THR A N 1
ATOM 691 C CA . THR A 1 94 ? 10.029 0.362 -14.008 1.00 56.44 94 THR A CA 1
ATOM 692 C C . THR A 1 94 ? 11.152 1.162 -14.671 1.00 56.44 94 THR A C 1
ATOM 694 O O . THR A 1 94 ? 11.324 1.078 -15.884 1.00 56.44 94 THR A O 1
ATOM 697 N N . VAL A 1 95 ? 11.973 1.876 -13.891 1.00 59.84 95 VAL A N 1
ATOM 698 C CA . VAL A 1 95 ? 13.129 2.631 -14.419 1.00 59.84 95 VAL A CA 1
ATOM 699 C C . VAL A 1 95 ? 14.200 1.696 -14.990 1.00 59.84 95 VAL A C 1
ATOM 701 O O . VAL A 1 95 ? 14.782 1.970 -16.038 1.00 59.84 95 VAL A O 1
ATOM 704 N N . THR A 1 96 ? 14.436 0.559 -14.335 1.00 52.78 96 THR A N 1
ATOM 705 C CA . THR A 1 96 ? 15.482 -0.386 -14.752 1.00 52.78 96 THR A CA 1
ATOM 706 C C . THR A 1 96 ? 15.109 -1.102 -16.056 1.00 52.78 96 THR A C 1
ATOM 708 O O . THR A 1 96 ? 15.945 -1.249 -16.945 1.00 52.78 96 THR A O 1
ATOM 711 N N . VAL A 1 97 ? 13.838 -1.489 -16.218 1.00 53.06 97 VAL A N 1
ATOM 712 C CA . VAL A 1 97 ? 13.338 -2.122 -17.455 1.00 53.06 97 VAL A CA 1
ATOM 713 C C . VAL A 1 97 ? 13.168 -1.098 -18.584 1.00 53.06 97 VAL A C 1
ATOM 715 O O . VAL A 1 97 ? 13.504 -1.389 -19.733 1.00 53.06 97 VAL A O 1
ATOM 718 N N . GLY A 1 98 ? 12.717 0.120 -18.264 1.00 50.91 98 GLY A N 1
ATOM 719 C CA . GLY A 1 98 ? 12.540 1.202 -19.236 1.00 50.91 98 GLY A CA 1
ATOM 720 C C . GLY A 1 98 ? 13.838 1.629 -19.926 1.00 50.91 98 GLY A C 1
ATOM 721 O O . GLY A 1 98 ? 13.810 1.976 -21.102 1.00 50.91 98 GLY A O 1
ATOM 722 N N . ASN A 1 99 ? 14.980 1.527 -19.240 1.00 52.50 99 ASN A N 1
ATOM 723 C CA . ASN A 1 99 ? 16.290 1.855 -19.811 1.00 52.50 99 ASN A CA 1
ATOM 724 C C . ASN A 1 99 ? 16.949 0.688 -20.565 1.00 52.50 99 ASN A C 1
ATOM 726 O O . ASN A 1 99 ? 17.836 0.921 -21.382 1.00 52.50 99 ASN A O 1
ATOM 730 N N . ALA A 1 100 ? 16.525 -0.559 -20.342 1.00 51.06 100 ALA A N 1
ATOM 731 C CA . ALA A 1 100 ? 17.077 -1.717 -21.051 1.00 51.06 100 ALA A CA 1
ATOM 732 C C . ALA A 1 100 ? 16.547 -1.830 -22.493 1.00 51.06 100 ALA A C 1
ATOM 734 O O . ALA A 1 100 ? 17.281 -2.216 -23.405 1.00 51.06 100 ALA A O 1
ATOM 735 N N . LEU A 1 101 ? 15.285 -1.451 -22.713 1.00 52.84 101 LEU A N 1
ATOM 736 C CA . LEU A 1 101 ? 14.636 -1.509 -24.024 1.00 52.84 101 LEU A CA 1
ATOM 737 C C . LEU A 1 101 ? 15.317 -0.630 -25.100 1.00 52.84 101 LEU A C 1
ATOM 739 O O . LEU A 1 101 ? 15.625 -1.158 -26.169 1.00 52.84 101 LEU A O 1
ATOM 743 N N . PRO A 1 102 ? 15.608 0.669 -24.864 1.00 55.34 102 PRO A N 1
ATOM 744 C CA . PRO A 1 102 ? 16.246 1.518 -25.872 1.00 55.34 102 PRO A CA 1
ATOM 745 C C . PRO A 1 102 ? 17.710 1.140 -26.134 1.00 55.34 102 PRO A C 1
ATOM 747 O O . PRO A 1 102 ? 18.194 1.354 -27.242 1.00 55.34 102 PRO A O 1
ATOM 750 N N . VAL A 1 103 ? 18.409 0.550 -25.156 1.00 59.62 103 VAL A N 1
ATOM 751 C CA . VAL A 1 103 ? 19.797 0.079 -25.323 1.00 59.62 103 VAL A CA 1
ATOM 752 C C . VAL A 1 103 ? 19.859 -1.162 -26.217 1.00 59.62 103 VAL A C 1
ATOM 754 O O . VAL A 1 103 ? 20.729 -1.261 -27.078 1.00 59.62 103 VAL A O 1
ATOM 757 N N . MET A 1 104 ? 18.907 -2.088 -26.075 1.00 59.19 104 MET A N 1
ATOM 758 C CA . MET A 1 104 ? 18.803 -3.237 -26.984 1.00 59.19 104 MET A CA 1
ATOM 759 C C . MET A 1 104 ? 18.382 -2.812 -28.398 1.00 59.19 104 MET A C 1
ATOM 761 O O . MET A 1 104 ? 18.924 -3.318 -29.382 1.00 59.19 104 MET A O 1
ATOM 765 N N . LEU A 1 105 ? 17.454 -1.855 -28.515 1.00 61.28 105 LEU A N 1
ATOM 766 C CA . LEU A 1 105 ? 16.983 -1.367 -29.814 1.00 61.28 105 LEU A CA 1
ATOM 767 C C . LEU A 1 105 ? 18.077 -0.604 -30.582 1.00 61.28 105 LEU A C 1
ATOM 769 O O . LEU A 1 105 ? 18.189 -0.745 -31.801 1.00 61.28 105 LEU A O 1
ATOM 773 N N . SER A 1 106 ? 18.902 0.180 -29.879 1.00 61.38 106 SER A N 1
ATOM 774 C CA . SER A 1 106 ? 20.005 0.926 -30.493 1.00 61.38 106 SER A CA 1
ATOM 775 C C . SER A 1 106 ? 21.123 0.003 -30.979 1.00 61.38 106 SER A C 1
ATOM 777 O O . SER A 1 106 ? 21.601 0.176 -32.099 1.00 61.38 106 SER A O 1
ATOM 779 N N . ALA A 1 107 ? 21.481 -1.029 -30.209 1.00 63.00 107 ALA A N 1
ATOM 780 C CA . ALA A 1 107 ? 22.479 -2.015 -30.623 1.00 63.00 107 ALA A CA 1
ATOM 781 C C . ALA A 1 107 ? 22.047 -2.798 -31.878 1.00 63.00 107 ALA A C 1
ATOM 783 O O . ALA A 1 107 ? 22.857 -3.011 -32.782 1.00 63.00 107 ALA A O 1
ATOM 784 N N . ALA A 1 108 ? 20.765 -3.171 -31.974 1.00 69.81 108 ALA A N 1
ATOM 785 C CA . ALA A 1 108 ? 20.223 -3.858 -33.147 1.00 69.81 108 ALA A CA 1
ATOM 786 C C . ALA A 1 108 ? 20.231 -2.969 -34.405 1.00 69.81 108 ALA A C 1
ATOM 788 O O . ALA A 1 108 ? 20.620 -3.427 -35.479 1.00 69.81 108 ALA A O 1
ATOM 789 N N . MET A 1 109 ? 19.862 -1.690 -34.271 1.00 72.81 109 MET A N 1
ATOM 790 C CA . MET A 1 109 ? 19.904 -0.716 -35.372 1.00 72.81 109 MET A CA 1
ATOM 791 C C . MET A 1 109 ? 21.328 -0.467 -35.881 1.00 72.81 109 MET A C 1
ATOM 793 O O . MET A 1 109 ? 21.548 -0.443 -37.090 1.00 72.81 109 MET A O 1
ATOM 797 N N . ILE A 1 110 ? 22.306 -0.332 -34.980 1.00 75.19 110 ILE A N 1
ATOM 798 C CA . ILE A 1 110 ? 23.713 -0.125 -35.359 1.00 75.19 110 ILE A CA 1
ATOM 799 C C . ILE A 1 110 ? 24.255 -1.345 -36.113 1.00 75.19 110 ILE A C 1
ATOM 801 O O . ILE A 1 110 ? 24.893 -1.189 -37.153 1.00 75.19 110 ILE A O 1
ATOM 805 N N . PHE A 1 111 ? 23.963 -2.560 -35.638 1.00 72.69 111 PHE A N 1
ATOM 806 C CA . PHE A 1 111 ? 24.383 -3.785 -36.321 1.00 72.69 111 PHE A CA 1
ATOM 807 C C . PHE A 1 111 ? 23.771 -3.901 -37.725 1.00 72.69 111 PHE A C 1
ATOM 809 O O . PHE A 1 111 ? 24.456 -4.279 -38.672 1.00 72.69 111 PHE A O 1
ATOM 816 N N . PHE A 1 112 ? 22.498 -3.529 -37.878 1.00 77.00 112 PHE A N 1
ATOM 817 C CA . PHE A 1 112 ? 21.811 -3.565 -39.168 1.00 77.00 112 PHE A CA 1
ATOM 818 C C . PHE A 1 112 ? 22.394 -2.550 -40.166 1.00 77.00 112 PHE A C 1
ATOM 820 O O . PHE A 1 112 ? 22.621 -2.888 -41.326 1.00 77.00 112 PHE A O 1
ATOM 827 N N . LEU A 1 113 ? 22.702 -1.331 -39.710 1.00 75.56 113 LEU A N 1
ATOM 828 C CA . LEU A 1 113 ? 23.349 -0.298 -40.529 1.00 75.56 113 LEU A CA 1
ATOM 829 C C . LEU A 1 113 ? 24.762 -0.704 -40.970 1.00 75.56 113 LEU A C 1
ATOM 831 O O . LEU A 1 113 ? 25.118 -0.495 -42.129 1.00 75.56 113 LEU A O 1
ATOM 835 N N . TYR A 1 114 ? 25.526 -1.344 -40.078 1.00 72.69 114 TYR A N 1
ATOM 836 C CA . TYR A 1 114 ? 26.843 -1.899 -40.397 1.00 72.69 114 TYR A CA 1
ATOM 837 C C . TYR A 1 114 ? 26.752 -3.036 -41.427 1.00 72.69 114 TYR A C 1
ATOM 839 O O . TYR A 1 114 ? 27.508 -3.066 -42.394 1.00 72.69 114 TYR A O 1
ATOM 847 N N . ALA A 1 115 ? 25.782 -3.945 -41.279 1.00 72.31 115 ALA A N 1
ATOM 848 C CA . ALA A 1 115 ? 25.569 -5.048 -42.220 1.00 72.31 115 ALA A CA 1
ATOM 849 C C . ALA A 1 115 ? 25.144 -4.581 -43.628 1.00 72.31 115 ALA A C 1
ATOM 851 O O . ALA A 1 115 ? 25.419 -5.267 -44.610 1.00 72.31 115 ALA A O 1
ATOM 852 N N . LEU A 1 116 ? 24.493 -3.418 -43.735 1.00 82.44 116 LEU A N 1
ATOM 853 C CA . LEU A 1 116 ? 24.097 -2.792 -45.002 1.00 82.44 116 LEU A CA 1
ATOM 854 C C . LEU A 1 116 ? 25.197 -1.920 -45.635 1.00 82.44 116 LEU A C 1
ATOM 856 O O . LEU A 1 116 ? 24.999 -1.427 -46.745 1.00 82.44 116 LEU A O 1
ATOM 860 N N . GLY A 1 117 ? 26.334 -1.712 -44.957 1.00 70.38 117 GLY A N 1
ATOM 861 C CA . GLY A 1 117 ? 27.436 -0.880 -45.457 1.00 70.38 117 GLY A CA 1
ATOM 862 C C . GLY A 1 117 ? 27.099 0.612 -45.564 1.00 70.38 117 GLY A C 1
ATOM 863 O O . GLY A 1 117 ? 27.711 1.330 -46.350 1.00 70.38 117 GLY A O 1
ATOM 864 N N . LEU A 1 118 ? 26.100 1.072 -44.807 1.00 66.75 118 LEU A N 1
ATOM 865 C CA . LEU A 1 118 ? 25.653 2.471 -44.756 1.00 66.75 118 LEU A CA 1
ATOM 866 C C . LEU A 1 118 ? 26.419 3.306 -43.713 1.00 66.75 118 LEU A C 1
ATOM 868 O O . LEU A 1 118 ? 26.104 4.482 -43.522 1.00 66.75 118 LEU A O 1
ATOM 872 N N . LEU A 1 119 ? 27.387 2.689 -43.030 1.00 57.97 119 LEU A N 1
ATOM 873 C CA . LEU A 1 119 ? 28.166 3.226 -41.916 1.00 57.97 119 LEU A CA 1
ATOM 874 C C . LEU A 1 119 ? 29.604 2.709 -42.016 1.00 57.97 119 LEU A C 1
ATOM 876 O O . LEU A 1 119 ? 30.528 3.526 -41.813 1.00 57.97 119 LEU A O 1
#

Radius of gyration: 22.38 Å; Cα contacts (8 Å, |Δi|>4): 103; chains: 1; bounding box: 62×24×60 Å

Solvent-accessible surface area (backbone atoms only — not comparable to full-atom values): 726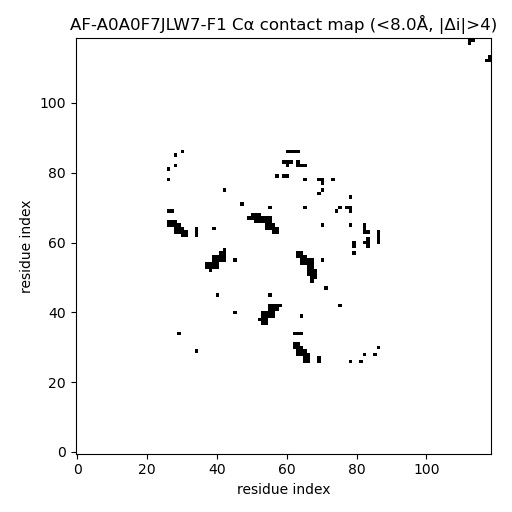7 Å² total; per-residue (Å²): 137,85,81,84,75,74,82,87,68,86,74,75,82,64,81,81,73,80,79,64,90,71,92,70,78,77,72,59,66,36,52,58,76,60,46,76,81,49,60,72,42,49,56,93,74,61,52,93,84,55,58,56,86,29,23,33,37,42,89,83,19,75,62,34,31,34,31,33,49,40,30,69,74,59,32,66,70,52,40,46,50,54,40,36,55,51,50,53,54,55,52,52,52,51,57,58,55,60,57,49,53,60,56,54,54,49,54,52,51,53,53,51,37,52,76,70,69,78,108

Mean predicted aligned error: 14.21 Å

Sequence (119 aa):
MITLALTVSLASCAPSVQTGPAAVRPPDIRLGAAMLFVPRVNVAQFTEATPDDQFVIFPDCRNGVVAAADVKRLGVERAATACREAVTREQQKTVTVGNALPVMLSAAMIFFLYALGLL